Protein AF-A0A519YPD3-F1 (afdb_monomer)

Nearest PDB structures (foldseek):
  8vp9-assembly1_A  TM=7.419E-01  e=1.223E-04  Acetivibrio thermocellus ATCC 27405
  7t56-assembly1_B  TM=7.015E-01  e=5.981E-05  Acetivibrio thermocellus
  4j30-assembly1_A-2  TM=5.150E-01  e=3.822E-01  Salmonella enterica subsp. enterica serovar Typhimurium str. LT2
  4hfk-assembly1_A  TM=4.950E-01  e=4.571E-01  Enterobacter cloacae subsp. cloacae ATCC 13047
  4j32-assembly1_A-2  TM=4.587E-01  e=6.937E-01  Salmonella enterica subsp. enterica serovar Typhimurium str. LT2

Foldseek 3Di:
DDFAADDPPAACFLLRQLCVVLVHHSVVSCVLLVDGHHDDPVSSCVSCVVSQKDKDPDWDFDDDPVPDDQKWKWWKDADVVV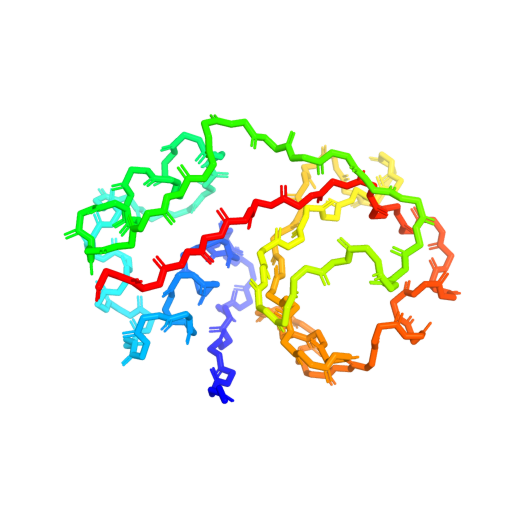PVHTGIWIHHRQWTRTNHPGIDGPVVQVPDPRIDTTTIMDIDHD

Sequence (126 aa):
MNLVLQKPGSSNCGQCCVAMIAGLTRKQSCKKFGTKGVTTTKSVSRVLKKLGYQVNERLVSFRKESSLPDTCMLRLRFPKEVQRTGHWVVYHNGLIYCPSLGIYSYTELSTRDGVKCTSYLGFTAK

pLDDT: mean 91.16, std 6.2, range [70.94, 97.62]

Solvent-accessible surface area (backbone atoms only — not comparable to full-atom values): 7143 Å² total; per-residue (Å²): 133,61,86,40,72,50,61,88,97,59,51,33,34,49,38,20,39,52,5,33,75,69,76,43,52,57,70,59,28,35,61,68,69,74,56,92,42,78,68,50,71,70,58,50,46,53,44,42,43,76,73,51,28,48,57,56,96,55,73,44,74,58,92,54,75,92,75,56,64,64,48,31,35,38,45,35,35,49,45,71,90,79,34,80,63,70,44,44,30,30,39,46,77,67,32,32,44,30,24,86,81,45,75,47,43,47,67,63,53,69,69,37,85,67,49,44,72,48,36,30,42,47,54,44,82,110

Secondary structure (DSSP, 8-state):
----PPPTT---HHHHHHHHHTT--HHHHHHHHTSSS---HHHHHHHHHHTTEEE-SSPEE-SSGGGS-SEEEEEEE--TTT-SS-EEEEEETTEEEETTTEEEEHHHHHTSTT-EEEEEEEEEE-

Structure (mmCIF, N/CA/C/O backbone):
data_AF-A0A519YPD3-F1
#
_entry.id   AF-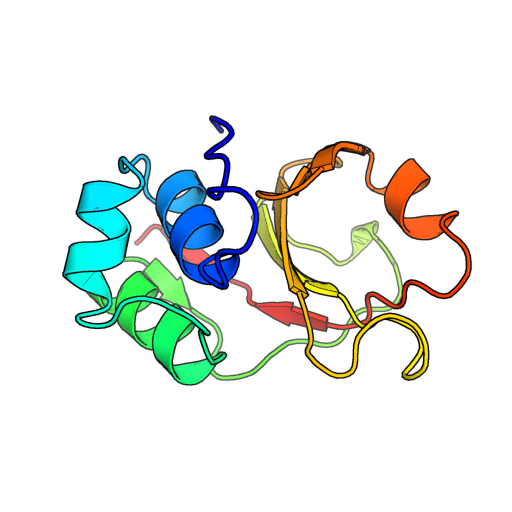A0A519YPD3-F1
#
loop_
_atom_site.group_PDB
_atom_site.id
_atom_site.type_symbol
_atom_site.label_atom_id
_atom_site.label_alt_id
_atom_site.label_comp_id
_atom_site.label_asym_id
_atom_site.label_entity_id
_atom_site.label_seq_id
_atom_site.pdbx_PDB_ins_code
_atom_site.Cartn_x
_atom_site.Cartn_y
_atom_site.Cartn_z
_atom_site.occupancy
_atom_site.B_iso_or_equiv
_atom_site.auth_seq_id
_atom_site.auth_comp_id
_atom_site.auth_asym_id
_atom_site.auth_atom_id
_atom_site.pdbx_PDB_model_num
ATOM 1 N N . MET A 1 1 ? -12.188 -4.141 -4.171 1.00 87.62 1 MET A N 1
ATOM 2 C CA . MET A 1 1 ? -11.583 -2.961 -3.504 1.00 87.62 1 MET A CA 1
ATOM 3 C C . MET A 1 1 ? -11.811 -1.720 -4.365 1.00 87.62 1 MET A C 1
ATOM 5 O O . MET A 1 1 ? -11.738 -1.849 -5.580 1.00 87.62 1 MET A O 1
ATOM 9 N N . ASN A 1 2 ? -12.077 -0.548 -3.773 1.00 92.06 2 ASN A N 1
ATOM 10 C CA . ASN A 1 2 ? -12.281 0.707 -4.518 1.00 92.06 2 ASN A CA 1
ATOM 11 C C . ASN A 1 2 ? -11.020 1.576 -4.488 1.00 92.06 2 ASN A C 1
ATOM 13 O O . ASN A 1 2 ? -10.420 1.738 -3.426 1.00 92.06 2 ASN A O 1
ATOM 17 N N . LEU A 1 3 ? -10.644 2.164 -5.628 1.00 95.19 3 LEU A N 1
ATOM 18 C CA . LEU A 1 3 ? -9.499 3.070 -5.721 1.00 95.19 3 LEU A CA 1
ATOM 19 C C . LEU A 1 3 ? -9.785 4.396 -5.003 1.00 95.19 3 LEU A C 1
ATOM 21 O O . LEU A 1 3 ? -10.797 5.049 -5.249 1.00 95.19 3 LEU A O 1
ATOM 25 N N . VAL A 1 4 ? -8.845 4.839 -4.167 1.00 95.56 4 VAL A N 1
ATOM 26 C CA . VAL A 1 4 ? -8.864 6.168 -3.547 1.00 95.56 4 VAL A CA 1
ATOM 27 C C . VAL A 1 4 ? -7.678 6.972 -4.066 1.00 95.56 4 VAL A C 1
ATOM 29 O O . VAL A 1 4 ? -6.531 6.706 -3.708 1.00 95.56 4 VAL A O 1
ATOM 32 N N . LEU A 1 5 ? -7.967 7.975 -4.895 1.00 93.69 5 LEU A N 1
ATOM 33 C CA . LEU A 1 5 ? -6.949 8.838 -5.489 1.00 93.69 5 LEU A CA 1
ATOM 34 C C . LEU A 1 5 ? -6.405 9.860 -4.485 1.00 93.69 5 LEU A C 1
ATOM 36 O O . LEU A 1 5 ? -7.151 10.489 -3.719 1.00 93.69 5 LEU A O 1
ATOM 40 N N . GLN A 1 6 ? -5.090 10.063 -4.525 1.00 90.94 6 GLN A N 1
ATOM 41 C CA . GLN A 1 6 ? -4.467 11.192 -3.847 1.00 90.94 6 GLN A CA 1
ATOM 42 C C . GLN A 1 6 ? -4.669 12.486 -4.637 1.00 90.94 6 GLN A C 1
ATOM 44 O O . GLN A 1 6 ? -4.835 12.481 -5.852 1.00 90.94 6 GLN A O 1
ATOM 49 N N . LYS A 1 7 ? -4.620 13.631 -3.946 1.00 86.38 7 LYS A N 1
ATOM 50 C CA . LYS A 1 7 ? -4.614 14.927 -4.636 1.00 86.38 7 LYS A CA 1
ATOM 51 C C . LYS A 1 7 ? -3.266 15.133 -5.351 1.00 86.38 7 LYS A C 1
ATOM 53 O O . LYS A 1 7 ? -2.240 14.762 -4.760 1.00 86.38 7 LYS A O 1
ATOM 58 N N . PRO A 1 8 ? -3.241 15.768 -6.537 1.00 82.31 8 PRO A N 1
ATOM 59 C CA . PRO A 1 8 ? -1.998 16.204 -7.171 1.00 82.31 8 PRO A CA 1
ATOM 60 C C . PRO A 1 8 ? -1.136 17.016 -6.195 1.00 82.31 8 PRO A C 1
ATOM 62 O O . PRO A 1 8 ? -1.665 17.802 -5.407 1.00 82.31 8 PRO A O 1
ATOM 65 N N . GLY A 1 9 ? 0.173 16.761 -6.176 1.00 77.75 9 GLY A N 1
ATOM 66 C CA . GLY A 1 9 ? 1.120 17.433 -5.274 1.00 77.75 9 GLY A CA 1
ATOM 67 C C . GLY A 1 9 ? 1.017 17.055 -3.788 1.00 77.75 9 GLY A C 1
ATOM 68 O O . GLY A 1 9 ? 1.728 17.625 -2.966 1.00 77.75 9 GLY A O 1
ATOM 69 N N . SER A 1 10 ? 0.155 16.104 -3.407 1.00 84.69 10 SER A N 1
ATOM 70 C CA . SER A 1 10 ? 0.049 15.650 -2.013 1.00 84.69 10 SER A CA 1
ATOM 71 C C . SER A 1 10 ? 0.896 14.406 -1.722 1.00 84.69 10 SER A C 1
ATOM 73 O O . SER A 1 10 ? 1.149 13.586 -2.598 1.00 84.69 10 SER A O 1
ATOM 75 N N . SER A 1 11 ? 1.292 14.227 -0.460 1.00 84.62 11 SER A N 1
ATOM 76 C CA . SER A 1 11 ? 2.141 13.102 -0.024 1.00 84.62 11 SER A CA 1
ATOM 77 C C . SER A 1 11 ? 1.381 12.050 0.792 1.00 84.62 11 SER A C 1
ATOM 79 O O . SER A 1 11 ? 1.936 11.451 1.708 1.00 84.62 11 SER A O 1
ATOM 81 N N . ASN A 1 12 ? 0.089 11.847 0.512 1.00 89.12 12 ASN A N 1
ATOM 82 C CA . ASN A 1 12 ? -0.812 11.007 1.316 1.00 89.12 12 ASN A CA 1
ATOM 83 C C . ASN A 1 12 ? -1.050 9.599 0.725 1.00 89.12 12 ASN A C 1
ATOM 85 O O . ASN A 1 12 ? -2.054 8.971 1.064 1.00 89.12 12 ASN A O 1
ATOM 89 N N . CYS A 1 13 ? -0.130 9.078 -0.098 1.00 92.06 13 CYS A N 1
ATOM 90 C CA . CYS A 1 13 ? -0.240 7.757 -0.736 1.00 92.06 13 CYS A CA 1
ATOM 91 C C . CYS A 1 13 ? -0.580 6.637 0.264 1.00 92.06 13 CYS A C 1
ATOM 93 O O . CYS A 1 13 ? -1.564 5.924 0.085 1.00 92.06 13 CYS A O 1
ATOM 95 N N . GLY A 1 14 ? 0.150 6.531 1.380 1.00 93.00 14 GLY A N 1
ATOM 96 C CA . GLY A 1 14 ? -0.121 5.505 2.395 1.00 93.00 14 GLY A CA 1
ATOM 97 C C . GLY A 1 14 ? -1.446 5.705 3.137 1.00 93.00 14 GLY A C 1
ATOM 98 O O . GLY A 1 14 ? -2.086 4.730 3.518 1.00 93.00 14 GLY A O 1
ATOM 99 N N . GLN A 1 15 ? -1.916 6.948 3.286 1.00 95.00 15 GLN A N 1
ATOM 100 C CA . GLN A 1 15 ? -3.235 7.218 3.873 1.00 95.00 15 GLN A CA 1
ATOM 101 C C . GLN A 1 15 ? -4.353 6.797 2.913 1.00 95.00 15 GLN A C 1
ATOM 103 O O . GLN A 1 15 ? -5.351 6.223 3.344 1.00 95.00 15 GLN A O 1
ATOM 108 N N . CYS A 1 16 ? -4.176 7.038 1.612 1.00 95.88 16 CYS A N 1
ATOM 109 C CA . CYS A 1 16 ? -5.089 6.551 0.582 1.00 95.88 16 CYS A CA 1
ATOM 110 C C . CYS A 1 16 ? -5.090 5.018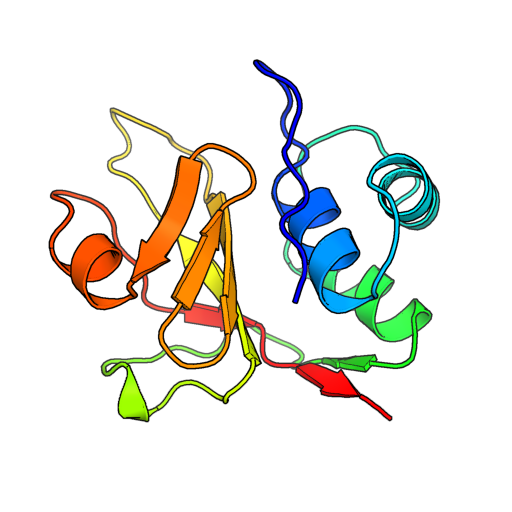 0.527 1.00 95.88 16 CYS A C 1
ATOM 112 O O . CYS A 1 16 ? -6.160 4.430 0.480 1.00 95.88 16 CYS A O 1
ATOM 114 N N . CYS A 1 17 ? -3.932 4.361 0.659 1.00 96.75 17 CYS A N 1
ATOM 115 C CA . CYS A 1 17 ? -3.857 2.899 0.756 1.00 96.75 17 CYS A CA 1
ATOM 116 C C . CYS A 1 17 ? -4.679 2.347 1.923 1.00 96.75 17 CYS A C 1
ATOM 118 O O . CYS A 1 17 ? -5.502 1.460 1.728 1.00 96.75 17 CYS A O 1
ATOM 120 N N . VAL A 1 18 ? -4.533 2.919 3.122 1.00 96.44 18 VAL A N 1
ATOM 121 C CA . VAL A 1 18 ? -5.361 2.523 4.274 1.00 96.44 18 VAL A CA 1
ATOM 122 C C . VAL A 1 18 ? -6.846 2.794 4.029 1.00 96.44 18 VAL A C 1
ATOM 124 O O . VAL A 1 18 ? -7.683 2.013 4.470 1.00 96.44 18 VAL A O 1
ATOM 127 N N . ALA A 1 19 ? -7.183 3.867 3.309 1.00 96.38 19 ALA A N 1
ATOM 128 C CA . ALA A 1 19 ? -8.565 4.153 2.942 1.00 96.38 19 ALA A CA 1
ATOM 129 C C . ALA A 1 19 ? -9.156 3.037 2.064 1.00 96.38 19 ALA A C 1
ATOM 131 O O . ALA A 1 19 ? -10.253 2.566 2.345 1.00 96.38 19 ALA A O 1
ATOM 132 N N . MET A 1 20 ? -8.398 2.568 1.066 1.00 96.94 20 MET A N 1
ATOM 133 C CA . MET A 1 20 ? -8.802 1.468 0.181 1.00 96.94 20 MET A CA 1
ATOM 134 C C . MET A 1 20 ? -8.968 0.149 0.942 1.00 96.94 20 MET A C 1
ATOM 136 O O . MET A 1 20 ? -9.953 -0.555 0.739 1.00 96.94 20 MET A O 1
ATOM 140 N N . ILE A 1 21 ? -8.037 -0.154 1.850 1.00 96.25 21 ILE A N 1
ATOM 141 C CA . ILE A 1 21 ? -8.050 -1.383 2.657 1.00 96.25 21 ILE A CA 1
ATOM 142 C C . ILE A 1 21 ? -9.257 -1.426 3.595 1.00 96.25 21 ILE A C 1
ATOM 144 O O . ILE A 1 21 ? -9.923 -2.451 3.689 1.00 96.25 21 ILE A O 1
ATOM 148 N N . ALA A 1 22 ? -9.539 -0.313 4.272 1.00 95.06 22 ALA A N 1
ATOM 149 C CA . ALA A 1 22 ? -10.566 -0.236 5.307 1.00 95.06 22 ALA A CA 1
ATOM 150 C C . ALA A 1 22 ? -11.937 0.246 4.802 1.00 95.06 22 ALA A C 1
ATOM 152 O O . ALA A 1 22 ? -12.810 0.539 5.617 1.00 95.06 22 ALA A O 1
ATOM 153 N N . GLY A 1 23 ? -12.123 0.400 3.486 1.00 95.31 23 GLY A N 1
ATOM 154 C CA . GLY A 1 23 ? -13.380 0.898 2.914 1.00 95.31 23 GLY A CA 1
ATOM 155 C C . GLY A 1 23 ? -13.740 2.325 3.353 1.00 95.31 23 GLY A C 1
ATOM 156 O O . GLY A 1 23 ? -14.913 2.665 3.476 1.00 95.31 23 GLY A O 1
ATOM 157 N N . LEU A 1 24 ? -12.741 3.166 3.628 1.00 95.19 24 LEU A N 1
ATOM 158 C CA . LEU A 1 24 ? -12.928 4.538 4.103 1.00 95.19 24 LEU A CA 1
ATOM 159 C C . LEU A 1 24 ? -12.779 5.552 2.968 1.00 95.19 24 LEU A C 1
ATOM 161 O O . LEU A 1 24 ? -12.058 5.350 1.993 1.00 95.19 24 LEU A O 1
ATOM 165 N N . THR A 1 25 ? -13.353 6.739 3.156 1.00 93.56 25 THR A N 1
ATOM 166 C CA . THR A 1 25 ? -12.997 7.901 2.333 1.00 93.56 25 THR A CA 1
ATOM 167 C C . THR A 1 25 ? -11.588 8.399 2.668 1.00 93.56 25 THR A C 1
ATOM 169 O O . THR A 1 25 ? -11.107 8.279 3.803 1.00 93.56 25 THR A O 1
ATOM 172 N N . ARG A 1 26 ? -10.945 9.093 1.717 1.00 91.44 26 ARG A N 1
ATOM 173 C CA . ARG A 1 26 ? -9.652 9.769 1.944 1.00 91.44 26 ARG A CA 1
ATOM 174 C C . ARG A 1 26 ? -9.672 10.646 3.202 1.00 91.44 26 ARG A C 1
ATOM 176 O O . ARG A 1 26 ? -8.758 10.576 4.015 1.00 91.44 26 ARG A O 1
ATOM 183 N N . LYS A 1 27 ? -10.731 11.444 3.396 1.00 91.44 27 LYS A N 1
ATOM 184 C CA . LYS A 1 27 ? -10.874 12.357 4.547 1.00 91.44 27 LYS A CA 1
ATOM 185 C C . LYS A 1 27 ? -10.955 11.594 5.873 1.00 91.44 27 LYS A C 1
ATOM 187 O O . LYS A 1 27 ? -10.319 12.012 6.839 1.00 91.44 27 LYS A O 1
ATOM 192 N N . GLN A 1 28 ? -11.708 10.494 5.924 1.00 93.94 28 GLN A N 1
ATOM 193 C CA . GLN A 1 28 ? -11.795 9.644 7.116 1.00 93.94 28 GLN A CA 1
ATOM 194 C C . GLN A 1 28 ? -10.444 9.002 7.439 1.00 93.94 28 GLN A C 1
ATOM 196 O O . GLN A 1 28 ? -10.009 9.072 8.588 1.00 93.94 28 GLN A O 1
ATOM 201 N N . SER A 1 29 ? -9.745 8.463 6.436 1.00 94.31 29 SER A N 1
ATOM 202 C CA . SER A 1 29 ? -8.409 7.894 6.634 1.00 94.31 29 SER A CA 1
ATOM 203 C C . SER A 1 29 ? -7.413 8.944 7.142 1.00 94.31 29 SER A C 1
ATOM 205 O O . SER A 1 29 ? -6.808 8.742 8.193 1.00 94.31 29 SER A O 1
ATOM 207 N N . CYS A 1 30 ? -7.322 10.126 6.511 1.00 92.06 30 CYS A N 1
ATOM 208 C CA . CYS A 1 30 ? -6.458 11.219 6.983 1.00 92.06 30 CYS A CA 1
ATOM 209 C C . CYS A 1 30 ? -6.702 11.562 8.467 1.00 92.06 30 CYS A C 1
ATOM 211 O O . CYS A 1 30 ? -5.749 11.748 9.226 1.00 92.06 30 CYS A O 1
ATOM 213 N N . LYS A 1 31 ? -7.970 11.601 8.907 1.00 92.81 31 LYS A N 1
ATOM 214 C CA . LYS A 1 31 ? -8.322 11.847 10.316 1.00 92.81 31 LYS A CA 1
ATOM 215 C C . LYS A 1 31 ? -7.769 10.767 11.256 1.00 92.81 31 LYS A C 1
ATOM 217 O O . LYS A 1 31 ? -7.299 11.107 12.336 1.00 92.81 31 LYS A O 1
ATOM 222 N N . LYS A 1 32 ? -7.770 9.488 10.858 1.00 93.62 32 LYS A N 1
ATOM 223 C CA . LYS A 1 32 ? -7.217 8.382 11.672 1.00 93.62 32 LYS A CA 1
ATOM 224 C C . LYS A 1 32 ? -5.694 8.466 11.834 1.00 93.62 32 LYS A C 1
ATOM 226 O O . LYS A 1 32 ? -5.156 8.046 12.863 1.00 93.62 32 LYS A O 1
ATOM 231 N N . PHE A 1 33 ? -4.993 9.006 10.836 1.00 92.75 33 PHE A N 1
ATOM 232 C CA . PHE A 1 33 ? -3.549 9.234 10.926 1.00 92.75 33 PHE A CA 1
ATOM 233 C C . PHE A 1 33 ? -3.199 10.382 11.876 1.00 92.75 33 PHE A C 1
ATOM 235 O O . PHE A 1 33 ? -2.179 10.281 12.560 1.00 92.75 33 PHE A O 1
ATOM 242 N N . GLY A 1 34 ? -4.051 11.411 11.953 1.00 84.75 34 GLY A N 1
ATOM 243 C CA . GLY A 1 34 ? -3.818 12.621 12.749 1.00 84.75 34 GLY A CA 1
ATOM 244 C C . GLY A 1 34 ? -2.837 13.602 12.097 1.00 84.75 34 GLY A C 1
ATOM 245 O O . GLY A 1 34 ? -2.492 14.613 12.693 1.00 84.75 34 GLY A O 1
ATOM 246 N N . THR A 1 35 ? -2.384 13.317 10.873 1.00 77.25 35 THR A N 1
ATOM 247 C CA . THR A 1 35 ? -1.424 14.134 10.123 1.00 77.25 35 THR A CA 1
ATOM 248 C C . THR A 1 35 ? -1.859 14.265 8.666 1.00 77.25 35 THR A C 1
ATOM 250 O O . THR A 1 35 ? -2.508 13.377 8.107 1.00 77.25 35 THR A O 1
ATOM 253 N N . LYS A 1 36 ? -1.484 15.370 8.016 1.00 71.44 36 LYS A N 1
ATOM 254 C CA . LYS A 1 36 ? -1.605 15.537 6.562 1.00 71.44 36 LYS A CA 1
ATOM 255 C C . LYS A 1 36 ? -0.225 15.289 5.948 1.00 71.44 36 LYS A C 1
ATOM 257 O O . LYS A 1 36 ? 0.654 16.119 6.131 1.00 71.44 36 LYS A O 1
ATOM 262 N N . GLY A 1 37 ? -0.020 14.175 5.240 1.00 76.88 37 GLY A N 1
ATOM 263 C CA . GLY A 1 37 ? 1.208 13.974 4.456 1.00 76.88 37 GLY A CA 1
ATOM 264 C C . GLY A 1 37 ? 1.837 12.588 4.560 1.00 76.88 37 GLY A C 1
ATOM 265 O O . GLY A 1 37 ? 1.128 11.581 4.632 1.00 76.88 37 GLY A O 1
ATOM 266 N N . VAL A 1 38 ? 3.176 12.575 4.506 1.00 82.56 38 VAL A N 1
ATOM 267 C CA . VAL A 1 38 ? 4.011 11.373 4.366 1.00 82.56 38 VAL A CA 1
ATOM 268 C C . VAL A 1 38 ? 3.729 10.389 5.494 1.00 82.56 38 VAL A C 1
ATOM 270 O O . VAL A 1 38 ? 3.577 10.755 6.659 1.00 82.56 38 VAL A O 1
ATOM 273 N N . THR A 1 39 ? 3.685 9.113 5.135 1.00 87.88 39 THR A N 1
ATOM 274 C CA . THR A 1 39 ? 3.447 8.019 6.074 1.00 87.88 39 THR A CA 1
ATOM 275 C C . THR A 1 39 ? 4.683 7.143 6.189 1.00 87.88 39 THR A C 1
ATOM 277 O O . THR A 1 39 ? 5.368 6.849 5.210 1.00 87.88 39 THR A O 1
ATOM 280 N N . THR A 1 40 ? 4.959 6.701 7.410 1.00 90.00 40 THR A N 1
ATOM 281 C CA . THR A 1 40 ? 5.967 5.680 7.706 1.00 90.00 40 THR A CA 1
ATOM 282 C C . THR A 1 40 ? 5.289 4.326 7.884 1.00 90.00 40 THR A C 1
ATOM 284 O O . THR A 1 40 ? 4.110 4.277 8.250 1.00 90.00 40 THR A O 1
ATOM 287 N N . THR A 1 41 ? 6.029 3.224 7.722 1.00 91.75 41 THR A N 1
ATOM 288 C CA . THR A 1 41 ? 5.517 1.874 8.022 1.00 91.75 41 THR A CA 1
ATOM 289 C C . THR A 1 41 ? 4.904 1.815 9.423 1.00 91.75 41 THR A C 1
ATOM 291 O O . THR A 1 41 ? 3.779 1.359 9.578 1.00 91.75 41 THR A O 1
ATOM 294 N N . LYS A 1 42 ? 5.573 2.398 10.433 1.00 92.06 42 LYS A N 1
ATOM 295 C CA . LYS A 1 42 ? 5.066 2.469 11.815 1.00 92.06 42 LYS A CA 1
ATOM 296 C C . LYS A 1 42 ? 3.706 3.172 11.900 1.00 92.06 42 LYS A C 1
ATOM 298 O O . LYS A 1 42 ? 2.821 2.706 12.614 1.00 92.06 42 LYS A O 1
ATOM 303 N N . SER A 1 43 ? 3.522 4.279 11.175 1.00 93.44 43 SER A N 1
ATOM 304 C CA . SER A 1 43 ? 2.246 5.007 11.160 1.00 93.44 43 SER A CA 1
ATOM 305 C C . SER A 1 43 ? 1.123 4.215 10.484 1.00 93.44 43 SER A C 1
ATOM 307 O O . SER A 1 43 ? 0.018 4.175 11.021 1.00 93.44 43 SER A O 1
ATOM 309 N N . VAL A 1 44 ? 1.420 3.544 9.365 1.00 94.62 44 VAL A N 1
ATOM 310 C CA . VAL A 1 44 ? 0.467 2.705 8.626 1.00 94.62 44 VAL A CA 1
ATOM 311 C C . VAL A 1 44 ? 0.045 1.516 9.484 1.00 94.62 44 VAL A C 1
ATOM 313 O O . VAL A 1 44 ? -1.147 1.350 9.735 1.00 94.62 44 VAL A O 1
ATOM 316 N N . SER A 1 45 ? 1.004 0.761 10.030 1.00 95.19 45 SER A N 1
ATOM 317 C CA . SER A 1 45 ? 0.723 -0.382 10.905 1.00 95.19 45 SER A CA 1
ATOM 318 C C . SER A 1 45 ? -0.081 0.029 12.135 1.00 95.19 45 SER A C 1
ATOM 320 O O . SER A 1 45 ? -1.036 -0.649 12.496 1.00 95.19 45 SER A O 1
ATOM 322 N N . ARG A 1 46 ? 0.250 1.167 12.764 1.00 95.19 46 ARG A N 1
ATOM 323 C CA . ARG A 1 46 ? -0.518 1.704 13.898 1.00 95.19 46 ARG A CA 1
ATOM 324 C C . ARG A 1 46 ? -1.977 1.958 13.520 1.00 95.19 46 ARG A C 1
ATOM 326 O O . ARG A 1 46 ? -2.862 1.622 14.301 1.00 95.19 46 ARG A O 1
ATOM 333 N N . VAL A 1 47 ? -2.235 2.604 12.381 1.00 95.56 47 VAL A N 1
ATOM 334 C CA . VAL A 1 47 ? -3.608 2.934 11.968 1.00 95.56 47 VAL A CA 1
ATOM 335 C C . VAL A 1 47 ? -4.383 1.676 11.593 1.00 95.56 47 VAL A C 1
ATOM 337 O O . VAL A 1 47 ? -5.495 1.517 12.081 1.00 95.56 47 VAL A O 1
ATOM 340 N N . LEU A 1 48 ? -3.796 0.763 10.817 1.00 96.25 48 LEU A N 1
ATOM 341 C CA . LEU A 1 48 ? -4.427 -0.517 10.477 1.00 96.25 48 LEU A CA 1
ATOM 342 C C . LEU A 1 48 ? -4.775 -1.329 11.736 1.00 96.25 48 LEU A C 1
ATOM 344 O O . LEU A 1 48 ? -5.911 -1.771 11.875 1.00 96.25 48 LEU A O 1
ATOM 348 N N . LYS A 1 49 ? -3.867 -1.413 12.720 1.00 95.88 49 LYS A N 1
ATOM 349 C CA . LYS A 1 49 ? -4.152 -2.055 14.017 1.00 95.88 49 LYS A CA 1
ATOM 350 C C . LYS A 1 49 ? -5.317 -1.391 14.760 1.00 95.88 49 LYS A C 1
ATOM 352 O O . LYS A 1 49 ? -6.186 -2.084 15.278 1.00 95.88 49 LYS A O 1
ATOM 357 N N . LYS A 1 50 ? -5.385 -0.052 14.773 1.00 95.31 50 LYS A N 1
ATOM 358 C CA . LYS A 1 50 ? -6.523 0.697 15.352 1.00 95.31 50 LYS A CA 1
ATOM 359 C C . LYS A 1 50 ? -7.843 0.474 14.608 1.00 95.31 50 LYS A C 1
ATOM 361 O O . LYS A 1 50 ? -8.896 0.705 15.189 1.00 95.31 50 LYS A O 1
ATOM 366 N N . LEU A 1 51 ? -7.786 0.088 13.336 1.00 95.38 51 LEU A N 1
ATOM 367 C CA . LEU A 1 51 ? -8.948 -0.252 12.513 1.00 95.38 51 LEU A CA 1
ATOM 368 C C . LEU A 1 51 ? -9.338 -1.734 12.620 1.00 95.38 51 LEU A C 1
ATOM 370 O O . LEU A 1 51 ? -10.251 -2.155 11.926 1.00 95.38 51 LEU A O 1
ATOM 374 N N . GLY A 1 52 ? -8.675 -2.509 13.485 1.00 96.06 52 GLY A N 1
ATOM 375 C CA . GLY A 1 52 ? -9.014 -3.908 13.735 1.00 96.06 52 GLY A CA 1
ATOM 376 C C . GLY A 1 52 ? -8.204 -4.919 12.926 1.00 96.06 52 GLY A C 1
ATOM 377 O O . GLY A 1 52 ? -8.441 -6.106 13.076 1.00 96.06 52 GLY A O 1
ATOM 378 N N . TYR A 1 53 ? -7.222 -4.503 12.125 1.00 96.69 53 TYR A N 1
ATOM 379 C CA . TYR A 1 53 ? -6.394 -5.443 11.364 1.00 96.69 53 TYR A CA 1
ATOM 380 C C . TYR A 1 53 ? -5.251 -6.009 12.209 1.00 96.69 53 TYR A C 1
ATOM 382 O O . TYR A 1 53 ? -4.603 -5.287 12.978 1.00 96.69 53 TYR A O 1
ATOM 390 N N . GLN A 1 54 ? -4.936 -7.286 12.018 1.00 96.31 54 GLN A N 1
ATOM 391 C CA . GLN A 1 54 ? -3.640 -7.828 12.415 1.00 96.31 54 GLN A CA 1
ATOM 392 C C . GLN A 1 54 ? -2.620 -7.441 11.346 1.00 96.31 54 GLN A C 1
ATOM 394 O O . GLN A 1 54 ? -2.910 -7.512 10.158 1.00 96.31 54 GLN A O 1
ATOM 399 N N . VAL A 1 55 ? -1.445 -6.961 11.750 1.00 96.69 55 VAL A N 1
ATOM 400 C CA . VAL A 1 55 ? -0.445 -6.411 10.824 1.00 96.69 55 VAL A CA 1
ATOM 401 C C . VAL A 1 55 ? 0.927 -6.916 11.219 1.00 96.69 55 VAL A C 1
ATOM 403 O O . VAL A 1 55 ? 1.280 -6.836 12.402 1.00 96.69 55 VAL A O 1
ATOM 406 N N . ASN A 1 56 ? 1.711 -7.337 10.227 1.00 93.50 56 ASN A N 1
ATOM 407 C CA . ASN A 1 56 ? 3.094 -7.756 10.429 1.00 93.50 56 ASN A CA 1
ATOM 408 C C . ASN A 1 56 ? 3.900 -6.658 11.138 1.00 93.50 56 ASN A C 1
ATOM 410 O O . ASN A 1 56 ? 3.741 -5.460 10.876 1.00 93.50 56 ASN A O 1
ATOM 414 N N . GLU A 1 57 ? 4.788 -7.062 12.045 1.00 87.62 57 GLU A N 1
ATOM 415 C CA . GLU A 1 57 ? 5.610 -6.119 12.813 1.00 87.62 57 GLU A CA 1
ATOM 416 C C . GLU A 1 57 ? 6.606 -5.355 11.939 1.00 87.62 57 GLU A C 1
ATOM 418 O O . GLU A 1 57 ? 6.946 -4.202 12.216 1.00 87.62 57 GLU A O 1
ATOM 423 N N . ARG A 1 58 ? 7.066 -6.004 10.867 1.00 91.75 58 ARG A N 1
ATOM 424 C CA . ARG A 1 58 ? 8.045 -5.487 9.914 1.00 91.75 58 ARG A CA 1
ATOM 425 C C . ARG A 1 58 ? 7.569 -5.743 8.488 1.00 91.75 58 ARG A C 1
ATOM 427 O O . ARG A 1 58 ? 6.661 -6.536 8.248 1.00 91.75 58 ARG A O 1
ATOM 434 N N . LEU A 1 59 ? 8.201 -5.053 7.542 1.00 94.44 59 LEU A N 1
ATOM 435 C CA . LEU A 1 59 ? 8.030 -5.375 6.130 1.00 94.44 59 LEU A CA 1
ATOM 436 C C . LEU A 1 59 ? 8.626 -6.751 5.852 1.00 94.44 59 LEU A C 1
ATOM 438 O O . LEU A 1 59 ? 9.732 -7.044 6.303 1.00 94.44 59 LEU A O 1
ATOM 442 N N . VAL A 1 60 ? 7.897 -7.559 5.097 1.00 95.81 60 VAL A N 1
ATOM 443 C CA . VAL A 1 60 ? 8.324 -8.889 4.670 1.00 95.81 60 VAL A CA 1
ATOM 444 C C . VAL A 1 60 ? 8.916 -8.764 3.278 1.00 95.81 60 VAL A C 1
ATOM 446 O O . VAL A 1 60 ? 8.330 -8.111 2.414 1.00 95.81 60 VAL A O 1
ATOM 449 N N . SER A 1 61 ? 10.103 -9.327 3.069 1.00 94.94 61 SER A N 1
ATOM 450 C CA . SER A 1 61 ? 10.723 -9.379 1.750 1.00 94.94 61 SER A CA 1
ATOM 451 C C . SER A 1 61 ? 10.092 -10.480 0.905 1.00 94.94 61 SER A C 1
ATOM 453 O O . SER A 1 61 ? 9.669 -11.510 1.418 1.00 94.94 61 SER A O 1
ATOM 455 N N . PHE A 1 62 ? 10.044 -10.270 -0.405 1.00 93.88 62 PHE A N 1
ATOM 456 C CA . PHE A 1 62 ? 9.534 -11.267 -1.339 1.00 93.88 62 PHE A CA 1
ATOM 457 C C . PHE A 1 62 ? 10.339 -11.244 -2.640 1.00 93.88 62 PHE A C 1
ATOM 459 O O . PHE A 1 62 ? 11.021 -10.259 -2.938 1.00 93.88 62 PHE A O 1
ATOM 466 N N . ARG A 1 63 ? 10.296 -12.353 -3.389 1.00 88.81 63 ARG A N 1
ATOM 467 C CA . ARG A 1 63 ? 11.018 -12.512 -4.669 1.00 88.81 63 ARG A CA 1
ATOM 468 C C . ARG A 1 63 ? 10.103 -12.751 -5.868 1.00 88.81 63 ARG A C 1
ATOM 470 O O . ARG A 1 63 ? 10.491 -12.429 -6.982 1.00 88.81 63 ARG A O 1
ATOM 477 N N . LYS A 1 64 ? 8.928 -13.346 -5.650 1.00 90.94 64 LYS A N 1
ATOM 478 C CA . LYS A 1 64 ? 7.962 -13.710 -6.696 1.00 90.94 64 LYS A CA 1
ATOM 479 C C . LYS A 1 64 ? 6.565 -13.267 -6.278 1.00 90.94 64 LYS A C 1
ATOM 481 O O . LYS A 1 64 ? 6.253 -13.308 -5.089 1.00 90.94 64 LYS A O 1
ATOM 486 N N . GLU A 1 65 ? 5.732 -12.892 -7.241 1.00 91.25 65 GLU A N 1
ATOM 487 C CA . GLU A 1 65 ? 4.340 -12.490 -6.994 1.00 91.25 65 GLU A CA 1
ATOM 488 C C . GLU A 1 65 ? 3.556 -13.567 -6.239 1.00 91.25 65 GLU A C 1
ATOM 490 O O . GLU A 1 65 ? 2.871 -13.258 -5.276 1.00 91.25 65 GLU A O 1
ATOM 495 N N . SER A 1 66 ? 3.766 -14.842 -6.582 1.00 91.62 66 SER A N 1
ATOM 496 C CA . SER A 1 66 ? 3.110 -15.997 -5.953 1.00 91.62 66 SER A CA 1
ATOM 497 C C . SER A 1 66 ? 3.372 -16.156 -4.447 1.00 91.62 66 SER A C 1
ATOM 499 O O . SER A 1 66 ? 2.789 -17.030 -3.819 1.00 91.62 66 SER A O 1
ATOM 501 N N . SER A 1 67 ? 4.290 -15.371 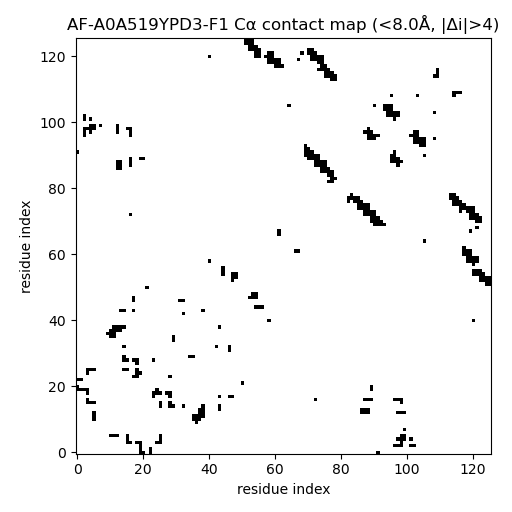-3.870 1.00 93.31 67 SER A N 1
ATOM 502 C CA . SER A 1 67 ? 4.545 -15.336 -2.421 1.00 93.31 67 SER A CA 1
ATOM 503 C C . SER A 1 67 ? 3.815 -14.198 -1.699 1.00 93.31 67 SER A C 1
ATOM 505 O O . SER A 1 67 ? 3.905 -14.092 -0.476 1.00 93.31 67 SER A O 1
ATOM 507 N N . LEU A 1 68 ? 3.118 -13.331 -2.436 1.00 95.06 68 LEU A N 1
ATOM 508 C CA . LEU A 1 68 ? 2.305 -12.267 -1.866 1.00 95.06 68 LEU A CA 1
ATOM 509 C C . LEU A 1 68 ? 0.974 -12.838 -1.357 1.00 95.06 68 LEU A C 1
ATOM 511 O O . LEU A 1 68 ? 0.369 -13.664 -2.037 1.00 95.06 68 LEU A O 1
ATOM 515 N N . PRO A 1 69 ? 0.479 -12.372 -0.199 1.00 95.50 69 PRO A N 1
ATOM 516 C CA . PRO A 1 69 ? -0.903 -12.617 0.198 1.00 95.50 69 PRO A CA 1
ATOM 517 C C . PRO A 1 69 ? -1.884 -11.991 -0.798 1.00 95.50 69 PRO A C 1
ATOM 519 O O . PRO A 1 69 ? -1.557 -10.966 -1.402 1.00 95.50 69 PRO A O 1
ATOM 522 N N . ASP A 1 70 ? -3.115 -12.512 -0.849 1.00 95.31 70 ASP A N 1
ATOM 523 C CA . ASP A 1 70 ? -4.221 -11.999 -1.677 1.00 95.31 70 ASP A CA 1
ATOM 524 C C . ASP A 1 70 ? -4.366 -10.481 -1.600 1.00 95.31 70 ASP A C 1
ATOM 526 O O . ASP A 1 70 ? -4.618 -9.821 -2.602 1.00 95.31 70 ASP A O 1
ATOM 530 N N . THR A 1 71 ? -4.185 -9.910 -0.404 1.00 96.62 71 THR A N 1
ATOM 531 C CA . THR A 1 71 ? -4.153 -8.460 -0.203 1.00 96.62 71 THR A CA 1
ATOM 532 C C . THR A 1 71 ? -2.987 -8.052 0.688 1.00 96.62 71 THR A C 1
ATOM 534 O O . THR A 1 71 ? -2.841 -8.535 1.810 1.00 96.62 71 THR A O 1
ATOM 537 N N . CYS A 1 72 ? -2.166 -7.115 0.219 1.00 97.12 72 CYS A N 1
ATOM 538 C CA . CYS A 1 72 ? -1.087 -6.534 1.016 1.00 97.12 72 CYS A CA 1
ATOM 539 C C . CYS A 1 72 ? -0.731 -5.114 0.552 1.00 97.12 72 CYS A C 1
ATOM 541 O O . CYS A 1 72 ? -1.148 -4.663 -0.514 1.00 97.12 72 CYS A O 1
ATOM 543 N N . MET A 1 73 ? 0.045 -4.373 1.349 1.00 97.19 73 MET A N 1
ATOM 544 C CA . MET A 1 73 ? 0.600 -3.087 0.909 1.00 97.19 73 MET A CA 1
ATOM 545 C C . MET A 1 73 ? 2.021 -3.266 0.399 1.00 97.19 73 MET A C 1
ATOM 547 O O . MET A 1 73 ? 2.903 -3.679 1.150 1.00 97.19 73 MET A O 1
ATOM 551 N N . LEU A 1 74 ? 2.276 -2.875 -0.842 1.00 96.19 74 LEU A N 1
ATOM 552 C CA . LEU A 1 74 ? 3.608 -2.898 -1.429 1.00 96.19 74 LEU A CA 1
ATOM 553 C C . LEU A 1 74 ? 4.327 -1.569 -1.192 1.00 96.19 74 LEU A C 1
ATOM 555 O O . LEU A 1 74 ? 3.738 -0.488 -1.307 1.00 96.19 74 LEU A O 1
ATOM 559 N N . ARG A 1 75 ? 5.629 -1.648 -0.897 1.00 94.00 75 ARG A N 1
ATOM 560 C CA . ARG A 1 75 ? 6.507 -0.475 -0.818 1.00 94.00 75 ARG A CA 1
ATOM 561 C C . ARG A 1 75 ? 7.372 -0.398 -2.070 1.00 94.00 75 ARG A C 1
ATOM 563 O O . ARG A 1 75 ? 8.350 -1.134 -2.196 1.00 94.00 75 ARG A O 1
ATOM 570 N N . LEU A 1 76 ? 7.018 0.508 -2.973 1.00 92.31 76 LEU A N 1
ATOM 571 C CA . LEU A 1 76 ? 7.779 0.772 -4.188 1.00 92.31 76 LEU A CA 1
ATOM 572 C C . LEU A 1 76 ? 8.987 1.654 -3.875 1.00 92.31 76 LEU A C 1
ATOM 574 O O . LEU A 1 76 ? 8.913 2.580 -3.057 1.00 92.31 76 LEU A O 1
ATOM 578 N N . ARG A 1 77 ? 10.098 1.370 -4.546 1.00 89.81 77 ARG A N 1
ATOM 579 C CA . ARG A 1 77 ? 11.309 2.186 -4.558 1.00 89.81 77 ARG A CA 1
ATOM 580 C C . ARG A 1 77 ? 11.587 2.597 -5.994 1.00 89.81 77 ARG A C 1
ATOM 582 O O . ARG A 1 77 ? 11.669 1.738 -6.862 1.00 89.81 77 ARG A O 1
ATOM 589 N N . PHE A 1 78 ? 11.736 3.892 -6.212 1.00 85.81 78 PHE A N 1
ATOM 590 C CA . PHE A 1 78 ? 12.126 4.451 -7.500 1.00 85.81 78 PHE A CA 1
ATOM 591 C C . PHE A 1 78 ? 13.637 4.715 -7.527 1.00 85.81 78 PHE A C 1
ATOM 593 O O . PHE A 1 78 ? 14.270 4.733 -6.460 1.00 85.81 78 PHE A O 1
ATOM 600 N N . PRO A 1 79 ? 14.221 4.936 -8.718 1.00 83.44 79 PRO A N 1
ATOM 601 C CA . PRO A 1 79 ? 15.565 5.484 -8.831 1.00 83.44 79 PRO A CA 1
ATOM 602 C C . PRO A 1 79 ? 15.660 6.808 -8.060 1.00 83.44 79 PRO A C 1
ATOM 604 O O . PRO A 1 79 ? 14.683 7.562 -7.970 1.00 83.44 79 PRO A O 1
ATOM 607 N N . LYS A 1 80 ? 16.822 7.087 -7.458 1.00 78.88 80 LYS A N 1
ATOM 608 C CA . LYS A 1 80 ? 17.000 8.248 -6.563 1.00 78.88 80 LYS A CA 1
ATOM 609 C C . LYS A 1 80 ? 16.819 9.578 -7.296 1.00 78.88 80 LYS A C 1
ATOM 611 O O . LYS A 1 80 ? 16.489 10.575 -6.654 1.00 78.88 80 LYS A O 1
ATOM 616 N N . GLU A 1 81 ? 17.044 9.559 -8.602 1.00 81.56 81 GLU A N 1
ATOM 617 C CA . GLU A 1 81 ? 16.923 10.653 -9.561 1.00 81.56 81 GLU A CA 1
ATOM 618 C C . GLU A 1 81 ? 15.452 11.008 -9.810 1.00 81.56 81 GLU A C 1
ATOM 620 O O . GLU A 1 81 ? 15.130 12.166 -10.049 1.00 81.56 81 GLU A O 1
ATOM 625 N N . VAL A 1 82 ? 14.554 10.022 -9.694 1.00 77.94 82 VAL A N 1
ATOM 626 C CA . VAL A 1 82 ? 13.106 10.188 -9.884 1.00 77.94 82 VAL A CA 1
ATOM 627 C C . VAL A 1 82 ? 12.430 10.526 -8.560 1.00 77.94 82 VAL A C 1
ATOM 629 O O . VAL A 1 82 ? 11.715 11.519 -8.445 1.00 77.94 82 VAL A O 1
ATOM 632 N N . GLN A 1 83 ? 12.641 9.693 -7.537 1.00 75.44 83 GLN A N 1
ATOM 633 C CA . GLN A 1 83 ? 12.011 9.885 -6.236 1.00 75.44 83 GLN A CA 1
ATOM 634 C C . GLN A 1 83 ? 12.827 9.228 -5.119 1.00 75.44 83 GLN A C 1
ATOM 636 O O . GLN A 1 83 ? 12.970 8.010 -5.043 1.00 75.44 83 GLN A O 1
ATOM 641 N N . ARG A 1 84 ? 13.306 10.045 -4.173 1.00 70.94 84 ARG A N 1
ATOM 642 C CA . ARG A 1 84 ? 14.080 9.570 -3.007 1.00 70.94 84 ARG A CA 1
ATOM 643 C C . ARG A 1 84 ? 13.240 8.819 -1.972 1.00 70.94 84 ARG A C 1
ATOM 645 O O . ARG A 1 84 ? 13.775 8.035 -1.190 1.00 70.94 84 ARG A O 1
ATOM 652 N N . THR A 1 85 ? 11.939 9.089 -1.915 1.00 77.88 85 THR A N 1
ATOM 653 C CA . THR A 1 85 ? 11.026 8.494 -0.935 1.00 77.88 85 THR A CA 1
ATOM 654 C C . THR A 1 85 ? 10.298 7.292 -1.523 1.00 77.88 85 THR A C 1
ATOM 656 O O . THR A 1 85 ? 9.927 7.276 -2.691 1.00 77.88 85 THR A O 1
ATOM 659 N N . GLY A 1 86 ? 10.083 6.265 -0.698 1.00 84.94 86 GLY A N 1
ATOM 660 C CA . GLY A 1 86 ? 9.275 5.121 -1.113 1.00 84.94 86 GLY A CA 1
ATOM 661 C C . GLY A 1 86 ? 7.811 5.511 -1.331 1.00 84.94 86 GLY A C 1
ATOM 662 O O . GLY A 1 86 ? 7.305 6.426 -0.679 1.00 84.94 86 GLY A O 1
ATOM 663 N N . HIS A 1 87 ? 7.126 4.782 -2.205 1.00 92.06 87 HIS A N 1
ATOM 664 C CA . HIS A 1 87 ? 5.709 4.978 -2.502 1.00 92.06 87 HIS A CA 1
ATOM 665 C C . HIS A 1 87 ? 4.896 3.757 -2.074 1.00 92.06 87 HIS A C 1
ATOM 667 O O . HIS A 1 87 ? 5.352 2.622 -2.199 1.00 92.06 87 HIS A O 1
ATOM 673 N N . TRP A 1 88 ? 3.700 3.998 -1.542 1.00 95.00 88 TRP A N 1
ATOM 674 C CA . TRP A 1 88 ? 2.790 2.946 -1.102 1.00 95.00 88 TRP A CA 1
ATOM 675 C C . TRP A 1 88 ? 1.727 2.693 -2.158 1.00 95.00 88 TRP A C 1
ATOM 677 O O . TRP A 1 88 ? 1.086 3.638 -2.619 1.00 95.00 88 TRP A O 1
ATOM 687 N N . VAL A 1 89 ? 1.513 1.418 -2.467 1.00 96.31 89 VAL A N 1
ATOM 688 C CA . VAL A 1 89 ? 0.383 0.933 -3.265 1.00 96.31 89 VAL A CA 1
ATOM 689 C C . VAL A 1 89 ? -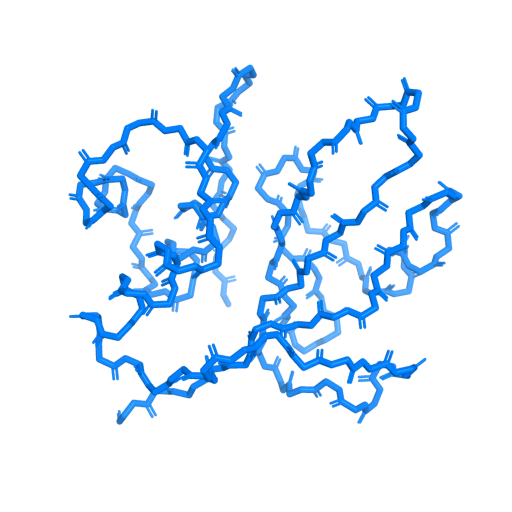0.246 -0.270 -2.568 1.00 96.31 89 VAL A C 1
ATOM 691 O O . VAL A 1 89 ? 0.389 -0.893 -1.711 1.00 96.31 89 VAL A O 1
ATOM 694 N N . VAL A 1 90 ? -1.486 -0.601 -2.918 1.00 97.62 90 VAL A N 1
ATOM 695 C CA . VAL A 1 90 ? -2.140 -1.826 -2.438 1.00 97.62 90 VAL A CA 1
ATOM 696 C C . VAL A 1 90 ? -2.113 -2.859 -3.552 1.00 97.62 90 VAL A C 1
ATOM 698 O O . VAL A 1 90 ? -2.510 -2.557 -4.671 1.00 97.62 90 VAL A O 1
ATOM 701 N N . TYR A 1 91 ? -1.633 -4.055 -3.243 1.00 97.56 91 TYR A N 1
ATOM 702 C CA . TYR A 1 91 ? -1.810 -5.233 -4.079 1.00 97.56 91 TYR A CA 1
ATOM 703 C C . TYR A 1 91 ? -3.077 -5.957 -3.630 1.00 97.56 91 TYR A C 1
ATOM 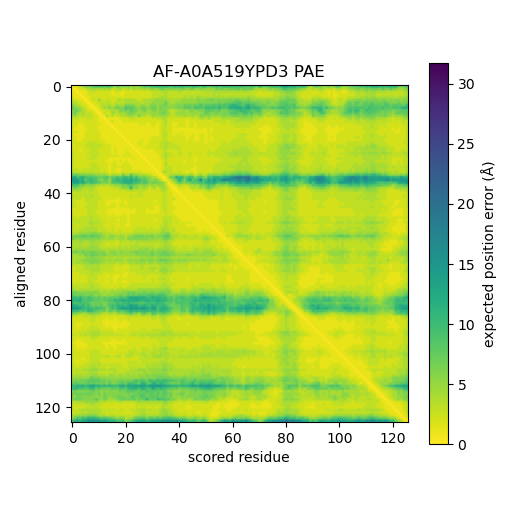705 O O . TYR A 1 91 ? -3.278 -6.147 -2.426 1.00 97.56 91 TYR A O 1
ATOM 713 N N . HIS A 1 92 ? -3.917 -6.338 -4.584 1.00 96.88 92 HIS A N 1
ATOM 714 C CA . HIS A 1 92 ? -5.108 -7.140 -4.351 1.00 96.88 92 HIS A CA 1
ATOM 715 C C . HIS A 1 92 ? -5.358 -8.046 -5.562 1.00 96.88 92 HIS A C 1
ATOM 717 O O . HIS A 1 92 ? -5.700 -7.542 -6.631 1.00 96.88 92 HIS A O 1
ATOM 723 N N . ASN A 1 93 ? -5.179 -9.359 -5.396 1.00 94.69 93 ASN A N 1
ATOM 724 C CA . ASN A 1 93 ? -5.449 -10.389 -6.409 1.00 94.69 93 ASN A CA 1
ATOM 725 C C . ASN A 1 93 ? -4.852 -10.078 -7.799 1.00 94.69 93 ASN A C 1
ATOM 727 O O . ASN A 1 93 ? -5.573 -10.012 -8.792 1.00 94.69 93 ASN A O 1
ATOM 731 N N . GLY A 1 94 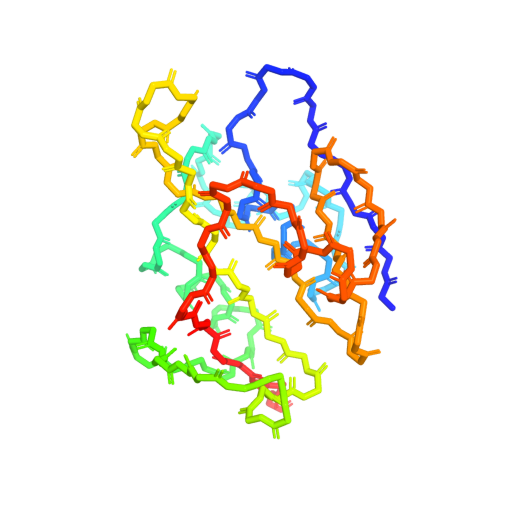? -3.542 -9.827 -7.873 1.00 95.00 94 GLY A N 1
ATOM 732 C CA . GLY A 1 94 ? -2.839 -9.526 -9.130 1.00 95.00 94 GLY A CA 1
ATOM 733 C C . GLY A 1 94 ? -2.949 -8.072 -9.605 1.00 95.00 94 GLY A C 1
ATOM 734 O O . GLY A 1 94 ? -2.247 -7.669 -10.534 1.00 95.00 94 GLY A O 1
ATOM 735 N N . LEU A 1 95 ? -3.788 -7.250 -8.966 1.00 96.75 95 LEU A N 1
ATOM 736 C CA . LEU A 1 95 ? -3.969 -5.838 -9.307 1.00 96.75 95 LEU A CA 1
ATOM 737 C C . LEU A 1 95 ? -3.282 -4.912 -8.304 1.00 96.75 95 LEU A C 1
ATOM 739 O O . LEU A 1 95 ? -3.289 -5.133 -7.092 1.00 96.75 95 LEU A O 1
ATOM 743 N N . ILE A 1 96 ? -2.735 -3.820 -8.823 1.00 97.06 96 ILE A N 1
ATOM 744 C CA . ILE A 1 96 ? -2.118 -2.732 -8.080 1.00 97.06 96 ILE A CA 1
ATOM 745 C C . ILE A 1 96 ? -3.055 -1.536 -8.065 1.00 97.06 96 ILE A C 1
ATOM 747 O O . ILE A 1 96 ? -3.351 -0.936 -9.093 1.00 97.06 96 ILE A O 1
ATOM 751 N N . TYR A 1 97 ? -3.456 -1.135 -6.868 1.00 97.31 97 TYR A N 1
ATOM 752 C CA . TYR A 1 97 ? -4.209 0.080 -6.608 1.00 97.31 97 TYR A CA 1
ATOM 753 C C . TYR A 1 97 ? -3.232 1.170 -6.170 1.00 97.31 97 TYR A C 1
ATOM 755 O O . TYR A 1 97 ? -2.793 1.227 -5.013 1.00 97.31 97 TYR A O 1
ATOM 763 N N . CYS A 1 98 ? -2.863 2.037 -7.110 1.00 94.69 98 CYS A N 1
ATOM 764 C CA . CYS A 1 98 ? -1.948 3.143 -6.880 1.00 94.69 98 CYS A CA 1
ATOM 765 C C . CYS A 1 98 ? -2.723 4.457 -6.710 1.00 94.69 98 CYS A C 1
ATOM 767 O O . CYS A 1 98 ? -3.363 4.919 -7.656 1.00 94.69 98 CYS A O 1
ATOM 769 N N . PRO A 1 99 ? -2.604 5.136 -5.554 1.00 93.50 99 PRO A N 1
ATOM 770 C CA . PRO A 1 99 ? -3.273 6.415 -5.327 1.00 93.50 99 PRO A CA 1
ATOM 771 C C . PRO A 1 99 ? -2.932 7.502 -6.355 1.00 93.50 99 PRO A C 1
ATOM 773 O O . PRO A 1 99 ? -3.720 8.431 -6.521 1.00 93.50 99 PRO A O 1
ATOM 776 N N . SER A 1 100 ? -1.759 7.425 -6.995 1.00 91.25 100 SER A N 1
ATOM 777 C CA . SER A 1 100 ? -1.281 8.429 -7.956 1.00 91.25 100 SER A CA 1
ATOM 778 C C . SER A 1 100 ? -1.561 8.069 -9.412 1.00 91.25 100 SER A C 1
ATOM 780 O O . SER A 1 100 ? -1.801 8.966 -10.209 1.00 91.25 100 SER A O 1
ATOM 782 N N . LEU A 1 101 ? -1.471 6.784 -9.764 1.00 90.38 101 LEU A N 1
ATOM 783 C CA . LEU A 1 101 ? -1.437 6.325 -11.159 1.00 90.38 101 LEU A CA 1
ATOM 784 C C . LEU A 1 101 ? -2.663 5.498 -11.560 1.00 90.38 101 LEU A C 1
ATOM 786 O O . LEU A 1 101 ? -2.763 5.101 -12.713 1.00 90.38 101 LEU A O 1
ATOM 790 N N . GLY A 1 102 ? -3.584 5.225 -10.635 1.00 94.38 102 GLY A N 1
ATOM 791 C CA . GLY A 1 102 ? -4.765 4.416 -10.917 1.00 94.38 102 GLY A CA 1
ATOM 792 C C . GLY A 1 102 ? -4.557 2.927 -10.654 1.00 94.38 102 GLY A C 1
ATOM 793 O O . GLY A 1 102 ? -3.770 2.546 -9.784 1.00 94.38 102 GLY A O 1
ATOM 794 N N . ILE A 1 103 ? -5.310 2.097 -11.376 1.00 96.62 103 ILE A N 1
ATOM 795 C CA . ILE A 1 103 ? -5.263 0.635 -11.268 1.00 96.62 103 ILE A CA 1
ATOM 796 C C . ILE A 1 103 ? -4.487 0.078 -12.459 1.00 96.62 103 ILE A C 1
ATOM 798 O O . ILE A 1 103 ? -4.730 0.493 -13.588 1.00 96.62 103 ILE A O 1
ATOM 802 N N . TYR A 1 104 ? -3.567 -0.845 -12.201 1.00 95.62 104 TYR A N 1
ATOM 803 C CA . TYR A 1 104 ? -2.816 -1.587 -13.219 1.00 95.62 104 TYR A CA 1
ATOM 804 C C . TYR A 1 104 ? -2.435 -2.968 -12.676 1.00 95.62 104 TYR A C 1
ATOM 806 O O . TYR A 1 104 ? -2.539 -3.208 -11.474 1.00 95.62 104 TYR A O 1
ATOM 814 N N . SER A 1 105 ? -2.020 -3.896 -13.528 1.00 95.81 105 SER A N 1
ATOM 815 C CA . SER A 1 105 ? -1.610 -5.244 -13.116 1.00 95.81 105 SER A CA 1
ATOM 816 C C . SER A 1 105 ? -0.246 -5.261 -12.415 1.00 95.81 105 SER A C 1
ATOM 818 O O . SER A 1 105 ? 0.603 -4.386 -12.612 1.00 95.81 105 SER A O 1
ATOM 820 N N . TYR A 1 106 ? 0.011 -6.291 -11.606 1.00 93.12 106 TYR A N 1
ATOM 821 C CA . TYR A 1 106 ? 1.346 -6.532 -11.055 1.00 93.12 106 TYR A CA 1
ATOM 822 C C . TYR A 1 106 ? 2.384 -6.735 -12.169 1.00 93.12 106 TYR A C 1
ATOM 824 O O . TYR A 1 106 ? 3.511 -6.251 -12.057 1.00 93.12 106 TYR A O 1
ATOM 832 N N . THR A 1 107 ? 2.006 -7.375 -13.278 1.00 91.38 107 THR A N 1
ATOM 833 C CA . THR A 1 107 ? 2.878 -7.541 -14.446 1.00 91.38 107 THR A CA 1
ATOM 834 C C . THR A 1 107 ? 3.329 -6.188 -14.993 1.00 91.38 107 THR A C 1
ATOM 836 O O . THR A 1 107 ? 4.531 -5.970 -15.133 1.00 91.38 107 THR A O 1
ATOM 839 N N . GLU A 1 108 ? 2.406 -5.240 -15.187 1.00 91.81 108 GLU A N 1
ATOM 840 C CA . GLU A 1 108 ? 2.733 -3.866 -15.602 1.00 91.81 108 GLU A CA 1
ATOM 841 C C . GLU A 1 108 ? 3.609 -3.124 -14.586 1.00 91.81 108 GLU A C 1
ATOM 843 O O . GLU A 1 108 ? 4.424 -2.291 -14.969 1.00 91.81 108 GLU A O 1
ATOM 848 N N . LEU A 1 109 ? 3.466 -3.396 -13.284 1.00 89.25 109 LEU A N 1
ATOM 849 C CA . LEU A 1 109 ? 4.384 -2.854 -12.280 1.00 89.25 109 LEU A CA 1
ATOM 850 C C . LEU A 1 109 ? 5.796 -3.422 -12.451 1.00 89.25 109 LEU A C 1
ATOM 852 O O . LEU A 1 109 ? 6.775 -2.689 -12.327 1.00 89.25 109 LEU A O 1
ATOM 856 N N . SER A 1 110 ? 5.886 -4.733 -12.669 1.00 83.44 110 SER A N 1
ATOM 857 C CA . SER A 1 110 ? 7.141 -5.486 -12.688 1.00 83.44 110 SER A CA 1
ATOM 858 C C . SER A 1 110 ? 8.012 -5.185 -13.906 1.00 83.44 110 SER A C 1
ATOM 860 O O . SER A 1 110 ? 9.231 -5.318 -13.826 1.00 83.44 110 SER A O 1
ATOM 862 N N . THR A 1 111 ? 7.398 -4.742 -15.004 1.00 85.94 111 THR A N 1
ATOM 863 C CA . THR A 1 111 ? 8.075 -4.349 -16.245 1.00 85.94 111 THR A CA 1
ATOM 864 C C . THR A 1 111 ? 8.429 -2.865 -16.293 1.00 85.94 111 THR A C 1
ATOM 866 O O . THR A 1 111 ? 9.097 -2.432 -17.226 1.00 85.94 111 THR A O 1
ATOM 869 N N . ARG A 1 112 ? 8.004 -2.058 -15.308 1.00 84.44 112 ARG A N 1
ATOM 870 C CA . ARG A 1 112 ? 8.349 -0.633 -15.266 1.00 84.44 112 ARG A CA 1
ATOM 871 C C . ARG A 1 112 ? 9.806 -0.437 -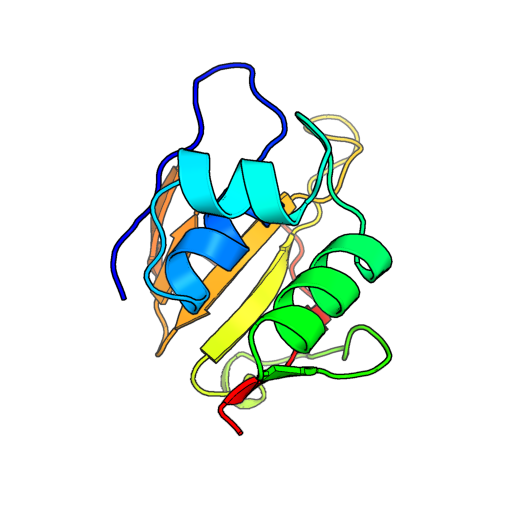14.884 1.00 84.44 112 ARG A C 1
ATOM 873 O O . ARG A 1 112 ? 10.211 -0.703 -13.748 1.00 84.44 112 ARG A O 1
ATOM 880 N N . ASP A 1 113 ? 10.555 0.129 -15.820 1.00 78.88 113 ASP A N 1
ATOM 881 C CA . ASP A 1 113 ? 11.972 0.406 -15.649 1.00 78.88 113 ASP A CA 1
ATOM 882 C C . ASP A 1 113 ? 12.266 1.215 -14.382 1.00 78.88 113 ASP A C 1
ATOM 884 O O . ASP A 1 113 ? 11.634 2.224 -14.058 1.00 78.88 113 ASP A O 1
ATOM 888 N N . GLY A 1 114 ? 13.251 0.728 -13.627 1.00 80.56 114 GLY A N 1
ATOM 889 C CA . GLY A 1 114 ? 13.751 1.372 -12.415 1.00 80.56 114 GLY A CA 1
ATOM 890 C C . GLY A 1 114 ? 12.869 1.222 -11.170 1.00 80.56 114 GLY A C 1
ATOM 891 O O . GLY A 1 114 ? 13.350 1.502 -10.066 1.00 80.56 114 GLY A O 1
ATOM 892 N N . VAL A 1 115 ? 11.624 0.746 -11.285 1.00 86.38 115 VAL A N 1
ATOM 893 C CA . VAL A 1 115 ? 10.743 0.540 -10.126 1.00 86.38 115 VAL A CA 1
ATOM 894 C C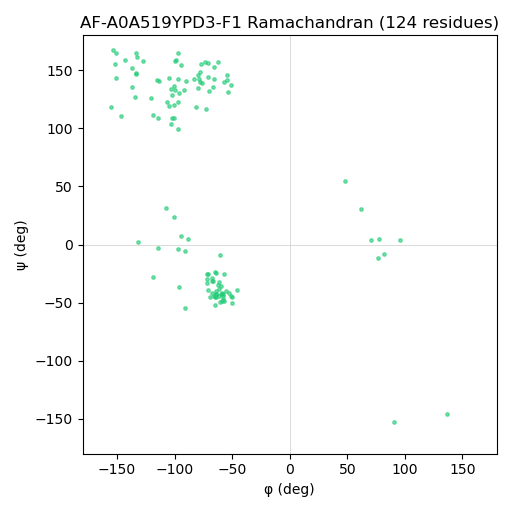 . VAL A 1 115 ? 11.071 -0.787 -9.452 1.00 86.38 115 VAL A C 1
ATOM 896 O O . VAL A 1 115 ? 10.918 -1.862 -10.020 1.00 86.38 115 VAL A O 1
ATOM 899 N N . LYS A 1 116 ? 11.500 -0.732 -8.191 1.00 87.62 116 LYS A N 1
ATOM 900 C CA . LYS A 1 116 ? 11.781 -1.923 -7.382 1.00 87.62 116 LYS A CA 1
ATOM 901 C C . LYS A 1 116 ? 10.701 -2.117 -6.332 1.00 87.62 116 LYS A C 1
ATOM 903 O O . LYS A 1 116 ? 10.525 -1.276 -5.448 1.00 87.62 116 LYS A O 1
ATOM 908 N N . CYS A 1 117 ? 10.051 -3.274 -6.358 1.00 90.31 117 CYS A N 1
ATOM 909 C CA . CYS A 1 117 ? 9.200 -3.743 -5.275 1.00 90.31 117 CYS A CA 1
ATOM 910 C C . CYS A 1 117 ? 9.762 -5.050 -4.720 1.00 90.31 117 CYS A C 1
ATOM 912 O O . CYS A 1 117 ? 9.792 -6.061 -5.404 1.00 90.31 117 CYS A O 1
ATOM 914 N N . THR A 1 118 ? 10.264 -5.012 -3.488 1.00 88.50 118 THR A N 1
ATOM 915 C CA . THR A 1 118 ? 10.931 -6.174 -2.870 1.00 88.50 118 THR A CA 1
ATOM 916 C C . THR A 1 118 ? 10.418 -6.459 -1.468 1.00 88.50 118 THR A C 1
ATOM 918 O O . THR A 1 118 ? 10.974 -7.301 -0.768 1.00 88.50 118 THR A O 1
ATOM 921 N N . SER A 1 119 ? 9.441 -5.684 -0.998 1.00 93.94 119 SER A N 1
ATOM 922 C CA . SER A 1 119 ? 8.903 -5.821 0.347 1.00 93.94 119 SER A CA 1
ATOM 923 C C . SER A 1 119 ? 7.449 -5.385 0.429 1.00 93.94 119 SER A C 1
ATOM 925 O O . SER A 1 119 ? 7.082 -4.367 -0.171 1.00 93.94 119 SER A O 1
ATOM 927 N N . TYR A 1 120 ? 6.673 -6.086 1.246 1.00 96.50 120 TYR A N 1
ATOM 928 C CA . TYR A 1 120 ? 5.273 -5.789 1.511 1.00 96.50 120 TYR A CA 1
ATOM 929 C C . TYR A 1 120 ? 4.987 -5.683 3.013 1.00 96.50 120 TYR A C 1
ATOM 931 O O . TYR A 1 120 ? 5.726 -6.198 3.854 1.00 96.50 120 TYR A O 1
ATOM 939 N N . LEU A 1 121 ? 3.906 -4.991 3.359 1.00 96.94 121 LEU A N 1
ATOM 940 C CA . LEU A 1 121 ? 3.287 -5.024 4.676 1.00 96.94 121 LEU A CA 1
ATOM 941 C C . LEU A 1 121 ? 2.048 -5.916 4.585 1.00 96.94 121 LEU A C 1
ATOM 943 O O . LEU A 1 121 ? 1.064 -5.548 3.939 1.00 96.94 121 LEU A O 1
ATOM 947 N N . GLY A 1 122 ? 2.126 -7.094 5.200 1.00 96.19 122 GLY A N 1
ATOM 948 C CA . GLY A 1 122 ? 1.007 -8.025 5.302 1.00 96.19 122 GLY A CA 1
ATOM 949 C C . GLY A 1 122 ? 0.039 -7.612 6.405 1.00 96.19 122 GLY A C 1
ATOM 950 O O . GLY A 1 122 ? 0.457 -7.071 7.437 1.00 96.19 122 GLY A O 1
ATOM 951 N N . PHE A 1 123 ? -1.244 -7.863 6.173 1.00 96.38 123 PHE A N 1
ATOM 952 C CA . PHE A 1 123 ? -2.299 -7.662 7.154 1.00 96.38 123 PHE A CA 1
ATOM 953 C C . PHE A 1 123 ? -3.464 -8.623 6.907 1.00 96.38 123 PHE A C 1
ATOM 955 O O . PHE A 1 123 ? -3.683 -9.056 5.779 1.00 96.38 123 PHE A O 1
ATOM 962 N N . THR A 1 124 ? -4.229 -8.913 7.955 1.00 94.38 124 THR A N 1
ATOM 963 C CA . THR A 1 124 ? -5.469 -9.698 7.900 1.00 94.38 124 THR A CA 1
ATOM 964 C C . THR A 1 124 ? -6.555 -8.993 8.710 1.00 94.38 124 THR A C 1
ATOM 966 O O . THR A 1 124 ? -6.259 -8.295 9.687 1.00 94.38 124 THR A O 1
ATOM 969 N N . ALA A 1 125 ? -7.812 -9.105 8.278 1.00 87.81 125 ALA A N 1
ATOM 970 C CA . ALA A 1 125 ? -8.937 -8.676 9.106 1.00 87.81 125 ALA A CA 1
ATOM 971 C C . ALA A 1 125 ? -9.010 -9.578 10.350 1.00 87.81 125 ALA A C 1
ATOM 973 O O . ALA A 1 125 ? -8.690 -10.765 10.260 1.00 87.81 125 ALA A O 1
ATOM 974 N N . LYS A 1 126 ? -9.348 -8.997 11.505 1.00 72.81 126 LYS A N 1
ATOM 975 C CA . LYS A 1 126 ? -9.705 -9.780 12.693 1.00 72.81 126 LYS A CA 1
ATOM 976 C C . LYS A 1 126 ? -11.091 -10.382 12.553 1.00 72.81 126 LYS A C 1
ATOM 978 O O . LYS A 1 126 ? -11.929 -9.740 11.882 1.00 72.81 126 LYS A O 1
#

Radius of gyration: 13.42 Å; Cα contacts (8 Å, |Δi|>4): 239; chains: 1; bounding box: 30×33×32 Å

Mean predicted aligned error: 3.86 Å